Protein AF-A0A7L8G985-F1 (afdb_monomer)

Foldseek 3Di:
DPDDDDDPVVLPPPDPPDDQQKDWDADPPPRDTDDIHGDDPDHDPDDDADPVNDD

Radius of gyration: 16.3 Å; Cα contacts (8 Å, |Δi|>4): 38; chains: 1; bounding box: 45×25×32 Å

InterPro domains:
  IPR015943 WD40/YVTN repeat-like-containing domain superfamily [G3DSA:2.130.10.10] (1-55)

Sequence (55 aa):
VLGGGQEAMDVTTSSTKQGKFDAKFYHLVFEEEFARVKGHFGPINSVTFHPDGES

Solvent-accessible surface area (backbone atoms only — not comparable to full-atom values): 4063 Å² total; per-residue (Å²): 136,84,82,84,69,84,72,74,66,79,82,51,82,84,49,94,84,69,77,88,32,51,55,72,40,60,43,86,89,76,72,42,78,79,48,74,50,76,80,49,96,51,83,81,87,77,86,87,76,52,94,85,74,62,133

Structure (mmCIF, N/CA/C/O backbone):
data_AF-A0A7L8G985-F1
#
_entry.id   AF-A0A7L8G985-F1
#
loop_
_atom_site.group_PDB
_atom_site.id
_atom_site.type_symbol
_atom_site.label_atom_id
_atom_site.label_alt_id
_atom_site.label_comp_id
_atom_site.label_asym_id
_atom_site.label_entity_id
_atom_site.label_seq_id
_atom_site.pdbx_PDB_ins_code
_atom_site.Cartn_x
_atom_site.Cartn_y
_atom_site.Cartn_z
_atom_site.occupancy
_atom_site.B_iso_or_equiv
_atom_site.auth_seq_id
_atom_site.auth_comp_id
_atom_site.auth_asym_id
_atom_site.auth_atom_id
_atom_site.pdbx_PDB_model_num
ATOM 1 N N . VAL A 1 1 ? 31.755 -8.707 -19.310 1.00 40.00 1 VAL A N 1
ATOM 2 C CA . VAL A 1 1 ? 30.792 -7.595 -19.155 1.00 40.00 1 VAL A CA 1
ATOM 3 C C . VAL A 1 1 ? 30.662 -7.314 -17.669 1.00 40.00 1 VAL A C 1
ATOM 5 O O . VAL A 1 1 ? 30.188 -8.165 -16.933 1.00 40.00 1 VAL A O 1
ATOM 8 N N . LEU A 1 2 ? 31.236 -6.194 -17.228 1.00 38.16 2 LEU A N 1
ATOM 9 C CA . LEU A 1 2 ? 31.064 -5.645 -15.883 1.00 38.16 2 LEU A CA 1
ATOM 10 C C . LEU A 1 2 ? 29.691 -4.970 -15.873 1.00 38.16 2 LEU A C 1
ATOM 12 O O . LEU A 1 2 ? 29.464 -4.048 -16.653 1.00 38.16 2 LEU A O 1
ATOM 16 N N . GLY A 1 3 ? 28.757 -5.494 -15.081 1.00 47.47 3 GLY A N 1
ATOM 17 C CA . GLY A 1 3 ? 27.422 -4.919 -14.943 1.00 47.47 3 GLY A CA 1
ATOM 18 C C . GLY A 1 3 ? 27.519 -3.578 -14.227 1.00 47.47 3 GLY A C 1
ATOM 19 O O . GLY A 1 3 ? 27.670 -3.543 -13.011 1.00 47.47 3 GLY A O 1
ATOM 20 N N . GLY A 1 4 ? 27.478 -2.487 -14.990 1.00 63.19 4 GLY A N 1
ATOM 21 C CA . GLY A 1 4 ? 27.362 -1.136 -14.458 1.00 63.19 4 GLY A CA 1
ATOM 22 C C . GLY A 1 4 ? 25.994 -0.946 -13.811 1.00 63.19 4 GLY A C 1
ATOM 23 O O . GLY A 1 4 ? 25.013 -0.687 -14.502 1.00 63.19 4 GLY A O 1
ATOM 24 N N . GLY A 1 5 ? 25.932 -1.092 -12.492 1.00 65.19 5 GLY A N 1
ATOM 25 C CA . GLY A 1 5 ? 24.886 -0.500 -11.669 1.00 65.19 5 GLY A CA 1
ATOM 26 C C . GLY A 1 5 ? 25.410 0.830 -11.145 1.00 65.19 5 GLY A C 1
ATOM 27 O O . GLY A 1 5 ? 26.493 0.874 -10.567 1.00 65.19 5 GLY A O 1
ATOM 28 N N . GLN A 1 6 ? 24.683 1.918 -11.380 1.00 58.72 6 GLN A N 1
ATOM 29 C CA . GLN A 1 6 ? 24.963 3.177 -10.702 1.00 58.72 6 GLN A CA 1
ATOM 30 C C . GLN A 1 6 ? 24.811 2.965 -9.187 1.00 58.72 6 GLN A C 1
ATOM 32 O O . GLN A 1 6 ? 23.840 2.356 -8.737 1.00 58.72 6 GLN A O 1
ATOM 37 N N . GLU A 1 7 ? 25.790 3.437 -8.415 1.00 57.44 7 GLU A N 1
ATOM 38 C CA . GLU A 1 7 ? 25.798 3.396 -6.952 1.00 57.44 7 GLU A CA 1
ATOM 39 C C . GLU A 1 7 ? 24.530 4.061 -6.392 1.00 57.44 7 GLU A C 1
ATOM 41 O O . GLU A 1 7 ? 24.293 5.252 -6.596 1.00 57.44 7 GLU A O 1
ATOM 46 N N . ALA A 1 8 ? 23.736 3.313 -5.620 1.00 54.34 8 ALA A N 1
ATOM 47 C CA . ALA A 1 8 ? 22.568 3.835 -4.901 1.00 54.34 8 ALA A CA 1
ATOM 48 C C . ALA A 1 8 ? 22.929 4.909 -3.844 1.00 54.34 8 ALA A C 1
ATOM 50 O O . ALA A 1 8 ? 22.036 5.496 -3.228 1.00 54.34 8 ALA A O 1
ATOM 51 N N . MET A 1 9 ? 24.226 5.165 -3.617 1.00 52.25 9 MET A N 1
ATOM 52 C CA . MET A 1 9 ? 24.735 6.096 -2.609 1.00 52.25 9 MET A CA 1
ATOM 53 C C . MET A 1 9 ? 24.372 7.558 -2.882 1.00 52.25 9 MET A C 1
ATOM 55 O O . MET A 1 9 ? 24.130 8.281 -1.921 1.00 52.25 9 MET A O 1
ATOM 59 N N . ASP A 1 10 ? 24.245 7.992 -4.140 1.00 46.69 10 ASP A N 1
ATOM 60 C CA . ASP A 1 10 ? 23.972 9.407 -4.458 1.00 46.69 10 ASP A CA 1
ATOM 61 C C . ASP A 1 10 ? 22.480 9.792 -4.359 1.00 46.69 10 ASP A C 1
ATOM 63 O O . ASP A 1 10 ? 22.120 10.966 -4.385 1.00 46.69 10 ASP A O 1
ATOM 67 N N . VAL A 1 11 ? 21.583 8.813 -4.186 1.00 52.72 11 VAL A N 1
ATOM 68 C CA . VAL A 1 11 ? 20.126 9.048 -4.108 1.00 52.72 11 VAL A CA 1
ATOM 69 C C . VAL A 1 11 ? 19.676 9.431 -2.682 1.00 52.72 11 VAL A C 1
ATOM 71 O O . VAL A 1 11 ? 18.560 9.904 -2.488 1.00 52.72 11 VAL A O 1
ATOM 74 N N . THR A 1 12 ? 20.538 9.274 -1.663 1.00 51.94 12 THR A N 1
ATOM 75 C CA . THR A 1 12 ? 20.160 9.386 -0.231 1.00 51.94 12 THR A CA 1
ATOM 76 C C . THR A 1 12 ? 20.984 10.383 0.606 1.00 51.94 12 THR A C 1
ATOM 78 O O . THR A 1 12 ? 20.785 10.469 1.822 1.00 51.94 12 THR A O 1
ATOM 81 N N . THR A 1 13 ? 21.885 11.172 0.003 1.00 54.38 13 THR A N 1
ATOM 82 C CA . THR A 1 13 ? 22.922 11.967 0.711 1.00 54.38 13 THR A CA 1
ATOM 83 C C . THR A 1 13 ? 22.423 13.151 1.557 1.00 54.38 13 THR A C 1
ATOM 85 O O . THR A 1 13 ? 23.213 13.804 2.235 1.00 54.38 13 THR A O 1
ATOM 88 N N . SER A 1 14 ? 21.119 13.415 1.639 1.00 50.16 14 SER A N 1
ATOM 89 C CA . SER A 1 14 ? 20.556 14.282 2.685 1.00 50.16 14 SER A CA 1
ATOM 90 C C . SER A 1 14 ? 19.178 13.807 3.121 1.00 50.16 14 SER A C 1
ATOM 92 O O . SER A 1 14 ? 18.167 14.378 2.730 1.00 50.16 14 SER A O 1
ATOM 94 N N . SER A 1 15 ? 19.141 12.738 3.923 1.00 48.09 15 SER A N 1
ATOM 95 C CA . SER A 1 15 ? 18.216 12.555 5.066 1.00 48.09 15 SER A CA 1
ATOM 96 C C . SER A 1 15 ? 18.059 11.078 5.443 1.00 48.09 15 SER A C 1
ATOM 98 O O . SER A 1 15 ? 16.958 10.554 5.579 1.00 48.09 15 SER A O 1
ATOM 100 N N . THR A 1 16 ? 19.169 10.399 5.738 1.00 47.75 16 THR A N 1
ATOM 101 C CA . THR A 1 16 ? 19.255 9.004 6.229 1.00 47.75 16 THR A CA 1
ATOM 102 C C . THR A 1 16 ? 18.507 8.735 7.565 1.00 47.75 16 THR A C 1
ATOM 104 O O . THR A 1 16 ? 18.723 7.725 8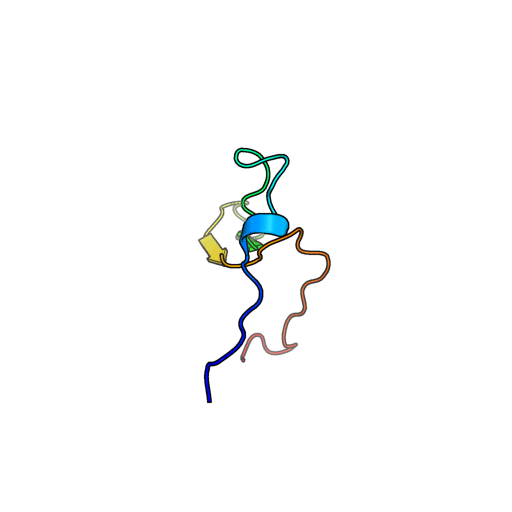.228 1.00 47.75 16 THR A O 1
ATOM 107 N N . LYS A 1 17 ? 17.597 9.623 7.987 1.00 48.97 17 LYS A N 1
ATOM 108 C CA . LYS A 1 17 ? 16.663 9.474 9.114 1.00 48.97 17 LYS A CA 1
ATOM 109 C C . LYS A 1 17 ? 15.192 9.785 8.777 1.00 48.97 17 LYS A C 1
ATOM 111 O O . LYS A 1 17 ? 14.349 9.567 9.644 1.00 48.97 17 LYS A O 1
ATOM 116 N N . GLN A 1 18 ? 14.845 10.247 7.572 1.00 51.84 18 GLN A N 1
ATOM 117 C CA . GLN A 1 18 ? 13.467 10.598 7.201 1.00 51.84 18 GLN A CA 1
ATOM 118 C 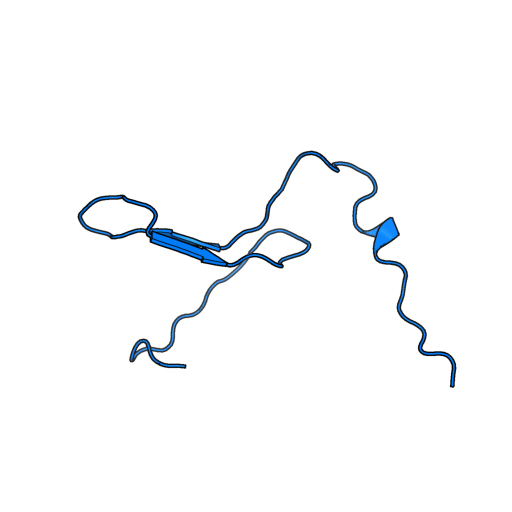C . GLN A 1 18 ? 13.036 9.859 5.929 1.00 51.84 18 GLN A C 1
ATOM 120 O O . GLN A 1 18 ? 13.496 10.161 4.841 1.00 51.84 18 GLN A O 1
ATOM 125 N N . GLY A 1 19 ? 12.112 8.907 6.078 1.00 55.16 19 GLY A N 1
ATOM 126 C CA . GLY A 1 19 ? 11.371 8.330 4.952 1.00 55.16 19 GLY A CA 1
ATOM 127 C C . GLY A 1 19 ? 11.542 6.825 4.790 1.00 55.16 19 GLY A C 1
ATOM 128 O O . GLY A 1 19 ? 12.149 6.357 3.838 1.00 55.16 19 GLY A O 1
ATOM 129 N N . LYS A 1 20 ? 10.966 6.031 5.701 1.00 66.75 20 LYS A N 1
ATOM 130 C CA . LYS A 1 20 ? 10.603 4.647 5.361 1.00 66.75 20 LYS A CA 1
ATOM 131 C C . LYS A 1 20 ? 9.375 4.724 4.454 1.00 66.75 20 LYS A C 1
ATOM 133 O O . LYS A 1 20 ? 8.266 4.887 4.965 1.00 66.75 20 LYS A O 1
ATOM 138 N N . PHE A 1 21 ? 9.583 4.703 3.141 1.00 81.44 21 PHE A N 1
ATOM 139 C CA . PHE A 1 21 ? 8.514 4.808 2.148 1.00 81.44 21 PHE A CA 1
ATOM 140 C C . PHE A 1 21 ? 7.834 3.457 1.959 1.00 81.44 21 PHE A C 1
ATOM 142 O O . PHE A 1 21 ? 8.070 2.729 1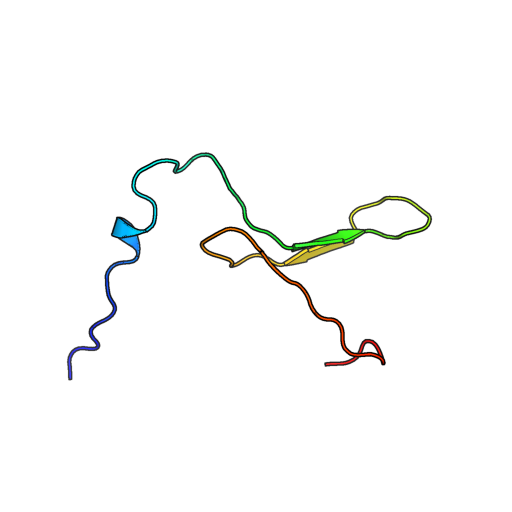.000 1.00 81.44 21 PHE A O 1
ATOM 149 N N . ASP A 1 22 ? 7.006 3.107 2.932 1.00 90.06 22 ASP A N 1
ATOM 150 C CA . ASP A 1 22 ? 6.326 1.825 2.949 1.00 90.06 22 ASP A CA 1
ATOM 151 C C . ASP A 1 22 ? 4.833 2.033 2.703 1.00 90.06 22 ASP A C 1
ATOM 153 O O . ASP A 1 22 ? 4.219 2.923 3.300 1.00 90.06 22 ASP A O 1
ATOM 157 N N . ALA A 1 23 ? 4.242 1.194 1.854 1.00 91.69 23 ALA A N 1
ATOM 158 C CA . ALA A 1 23 ? 2.795 1.139 1.703 1.00 91.69 23 ALA A CA 1
ATOM 159 C C . ALA A 1 23 ? 2.217 0.380 2.898 1.00 91.69 23 ALA A C 1
ATOM 161 O O . ALA A 1 23 ? 2.665 -0.724 3.213 1.00 91.69 23 ALA A O 1
ATOM 162 N N . LYS A 1 24 ? 1.237 0.971 3.578 1.00 93.50 24 LYS A N 1
ATOM 163 C CA . LYS A 1 24 ? 0.568 0.375 4.737 1.00 93.50 24 LYS A CA 1
ATOM 164 C C . LYS A 1 24 ? -0.883 0.072 4.408 1.00 93.50 24 LYS A C 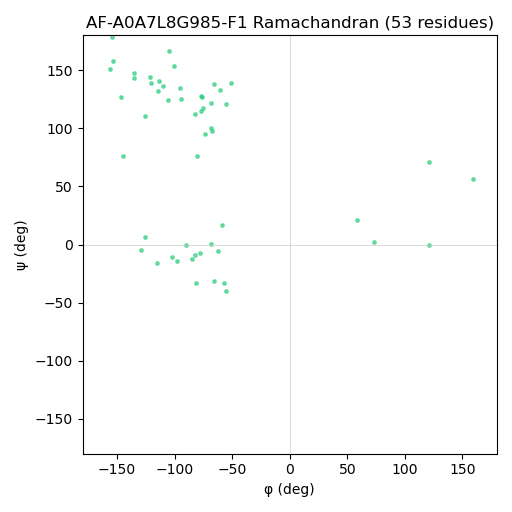1
ATOM 166 O O . LYS A 1 24 ? -1.549 0.884 3.771 1.00 93.50 24 LYS A O 1
ATOM 171 N N . PHE A 1 25 ? -1.360 -1.060 4.898 1.00 94.12 25 PHE A N 1
ATOM 172 C CA . PHE A 1 25 ? -2.727 -1.518 4.713 1.00 94.12 25 PHE A CA 1
ATOM 173 C C . PHE A 1 25 ? -3.428 -1.545 6.063 1.00 94.12 25 PHE A C 1
ATOM 175 O O . PHE A 1 25 ? -2.887 -2.073 7.039 1.00 94.12 25 PHE A O 1
ATOM 182 N N . TYR A 1 26 ? -4.625 -0.971 6.098 1.00 95.38 26 TYR A N 1
ATOM 183 C CA . TYR A 1 26 ? -5.438 -0.846 7.299 1.00 95.38 26 TYR A CA 1
ATOM 184 C C . TYR A 1 26 ? -6.782 -1.518 7.100 1.00 95.38 26 TYR A C 1
ATOM 186 O O . TYR A 1 26 ? -7.369 -1.459 6.016 1.00 95.38 26 TYR A O 1
ATOM 194 N N . HIS A 1 27 ? -7.281 -2.133 8.164 1.00 95.12 27 HIS A N 1
ATOM 195 C CA . HIS A 1 27 ? -8.629 -2.656 8.187 1.00 95.12 27 HIS A CA 1
ATOM 196 C C . HIS A 1 27 ? -9.606 -1.489 8.346 1.00 95.12 27 HIS A C 1
ATOM 198 O O . HIS A 1 27 ? -9.589 -0.811 9.369 1.00 95.12 27 HIS A O 1
ATOM 204 N N . LEU A 1 28 ? -10.483 -1.269 7.363 1.00 94.06 28 LEU A N 1
ATOM 205 C CA . LEU A 1 28 ? -11.360 -0.090 7.308 1.00 94.06 28 LEU A CA 1
ATOM 206 C C . LEU A 1 28 ? -12.217 0.097 8.573 1.00 94.06 28 LEU A C 1
ATOM 208 O O . LEU A 1 28 ? -12.405 1.217 9.022 1.00 94.06 28 LEU A O 1
ATOM 212 N N . VAL A 1 29 ? -12.739 -0.996 9.139 1.00 96.31 29 VAL A N 1
ATOM 213 C CA . VAL A 1 29 ? -13.681 -0.939 10.275 1.00 96.31 29 VAL A CA 1
ATOM 214 C C . VAL A 1 29 ? -12.978 -0.766 11.621 1.00 96.31 29 VAL A C 1
ATOM 216 O O . VAL A 1 29 ? -13.538 -0.162 12.527 1.00 96.31 29 VAL A O 1
ATOM 219 N N . PHE A 1 30 ? -11.775 -1.327 11.767 1.00 94.94 30 PHE A N 1
ATOM 220 C CA . PHE A 1 30 ? -11.061 -1.361 13.050 1.00 94.94 30 PHE A CA 1
ATOM 221 C C . PHE A 1 30 ? -9.948 -0.312 13.114 1.00 94.94 30 PHE A C 1
ATOM 223 O O . PHE A 1 30 ? -9.396 -0.082 14.179 1.00 94.94 30 PHE A O 1
ATOM 230 N N . GLU A 1 31 ? -9.626 0.318 11.979 1.00 94.12 31 GLU A N 1
ATOM 231 C CA . GLU A 1 31 ? -8.542 1.296 11.827 1.00 94.12 31 GLU A CA 1
ATOM 232 C C . GLU A 1 31 ? -7.154 0.736 12.201 1.00 94.12 31 GLU A C 1
ATOM 234 O O . GLU A 1 31 ? -6.202 1.474 12.448 1.00 94.12 31 GLU A O 1
ATOM 239 N N . GLU A 1 32 ? -7.010 -0.592 12.182 1.00 95.38 32 GLU A N 1
ATOM 240 C CA . GLU A 1 32 ? -5.782 -1.296 12.555 1.00 95.38 32 GLU A CA 1
ATOM 241 C C . GLU A 1 32 ? -4.917 -1.626 11.331 1.00 95.38 32 GLU A C 1
ATOM 243 O O . GLU A 1 32 ? -5.412 -2.110 10.310 1.00 95.38 32 GLU A O 1
ATOM 248 N N . GLU A 1 33 ? -3.604 -1.383 11.435 1.00 94.06 33 GLU A N 1
ATOM 249 C CA . GLU A 1 3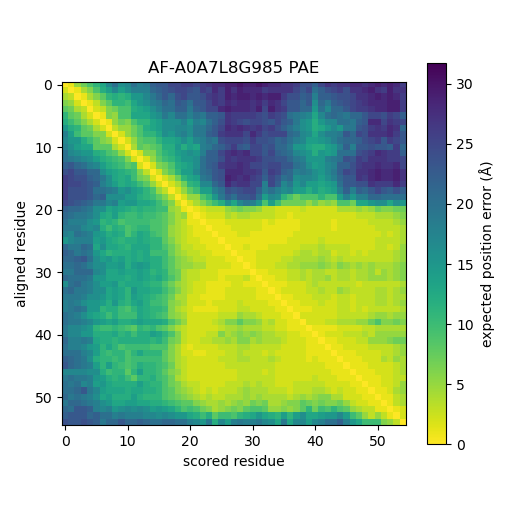3 ? -2.610 -1.787 10.429 1.00 94.06 33 GLU A CA 1
ATOM 250 C C . GLU A 1 33 ? -2.484 -3.317 10.429 1.00 94.06 33 GLU A C 1
ATOM 252 O O . GLU A 1 33 ? -2.122 -3.903 11.448 1.00 94.06 33 GLU A O 1
ATOM 257 N N . PHE A 1 34 ? -2.726 -3.966 9.287 1.00 94.25 34 PHE A N 1
ATOM 258 C CA . PHE A 1 34 ? -2.593 -5.427 9.166 1.00 94.25 34 PHE A CA 1
ATOM 259 C C . PHE A 1 34 ? -1.479 -5.867 8.211 1.00 94.25 34 PHE A C 1
ATOM 261 O O . PHE A 1 34 ? -1.065 -7.025 8.244 1.00 94.25 34 PHE A O 1
ATOM 268 N N . ALA A 1 35 ? -0.976 -4.971 7.355 1.00 93.25 35 ALA A N 1
ATOM 269 C CA . ALA A 1 35 ? 0.130 -5.287 6.458 1.00 93.25 35 ALA A CA 1
ATOM 270 C C . ALA A 1 35 ? 0.950 -4.053 6.070 1.00 93.25 35 ALA A C 1
ATOM 272 O O . ALA A 1 35 ? 0.478 -2.913 6.096 1.00 93.25 35 ALA A O 1
ATOM 273 N N . ARG A 1 36 ? 2.199 -4.308 5.662 1.00 92.38 36 ARG A N 1
ATOM 274 C CA . ARG A 1 36 ? 3.150 -3.290 5.217 1.00 92.38 36 ARG A CA 1
ATOM 275 C C . ARG A 1 36 ? 4.057 -3.832 4.121 1.00 92.38 36 ARG A C 1
ATOM 277 O O . ARG A 1 36 ? 4.741 -4.833 4.325 1.00 92.38 36 ARG A O 1
ATOM 284 N N . VAL A 1 37 ? 4.121 -3.124 3.000 1.00 91.06 37 VAL A N 1
ATOM 285 C CA . VAL A 1 37 ? 5.021 -3.417 1.879 1.00 91.06 37 VAL A CA 1
ATOM 286 C C . VAL A 1 37 ? 6.156 -2.400 1.879 1.00 91.06 37 VAL A C 1
ATOM 288 O O . VAL A 1 37 ? 5.923 -1.193 1.868 1.00 91.06 37 VAL A O 1
ATOM 291 N N . LYS A 1 38 ? 7.389 -2.909 1.925 1.00 87.69 38 LYS A N 1
ATOM 292 C CA . LYS A 1 38 ? 8.627 -2.118 1.917 1.00 87.69 38 LYS A CA 1
ATOM 293 C C . LYS A 1 38 ? 9.300 -2.188 0.552 1.00 87.69 38 LYS A C 1
ATOM 295 O O . LYS A 1 38 ? 9.019 -3.095 -0.225 1.00 87.69 38 LYS A O 1
ATOM 300 N N . GLY A 1 39 ? 10.265 -1.300 0.320 1.00 82.44 39 GLY A N 1
ATOM 301 C CA . GLY A 1 39 ? 11.184 -1.396 -0.821 1.00 82.44 39 GLY A CA 1
ATOM 302 C C . GLY A 1 39 ? 11.161 -0.201 -1.767 1.00 82.44 39 GLY A C 1
ATOM 303 O O . GLY A 1 39 ? 11.946 -0.177 -2.712 1.00 82.44 39 GLY A O 1
ATOM 304 N N . HIS A 1 40 ? 10.327 0.812 -1.512 1.00 84.12 40 HIS A N 1
ATOM 305 C CA . HIS A 1 40 ? 10.444 2.067 -2.244 1.00 84.12 40 HIS A CA 1
ATOM 306 C C . HIS A 1 40 ? 11.637 2.869 -1.722 1.00 84.12 40 HIS A C 1
ATOM 308 O O . HIS A 1 40 ? 11.769 3.139 -0.529 1.00 84.12 40 HIS A O 1
ATOM 314 N N . PHE A 1 41 ? 12.504 3.268 -2.648 1.00 80.56 41 PHE A N 1
ATOM 315 C CA . PHE A 1 41 ? 13.676 4.101 -2.378 1.00 80.56 41 PHE A CA 1
ATOM 316 C C . PHE A 1 41 ? 13.323 5.594 -2.209 1.00 80.56 41 PHE A C 1
ATOM 318 O O . PHE A 1 41 ? 14.178 6.387 -1.831 1.00 80.56 41 PHE A O 1
ATOM 325 N N . GLY A 1 42 ? 12.067 5.976 -2.470 1.00 81.62 42 GLY A N 1
ATOM 326 C CA . GLY A 1 42 ? 11.541 7.342 -2.408 1.00 81.62 42 GLY A CA 1
ATOM 327 C C . GLY A 1 42 ? 10.024 7.351 -2.152 1.00 81.62 42 GLY A C 1
ATOM 328 O O . GLY A 1 42 ? 9.427 6.275 -2.066 1.00 81.62 42 GLY A O 1
ATOM 329 N N . PRO A 1 43 ? 9.383 8.530 -2.034 1.00 87.38 43 PRO A N 1
ATOM 330 C CA . PRO A 1 43 ? 7.948 8.651 -1.770 1.00 87.38 43 PRO A CA 1
ATOM 331 C C . PRO A 1 43 ? 7.069 7.834 -2.720 1.00 87.38 43 PRO A C 1
ATOM 333 O O . PRO A 1 43 ? 7.288 7.807 -3.931 1.00 87.38 43 PRO A O 1
ATOM 336 N N . ILE A 1 44 ? 6.036 7.200 -2.161 1.00 87.06 44 ILE A N 1
ATOM 337 C CA . ILE A 1 44 ? 5.006 6.504 -2.935 1.00 87.06 44 ILE A CA 1
ATOM 338 C C . ILE A 1 44 ? 3.997 7.549 -3.409 1.00 87.06 44 ILE A C 1
ATOM 340 O O . ILE A 1 44 ? 3.277 8.124 -2.598 1.00 87.06 44 ILE A O 1
ATOM 344 N N . ASN A 1 45 ? 3.947 7.796 -4.717 1.00 92.50 45 ASN A N 1
ATOM 345 C CA . ASN A 1 45 ? 3.085 8.834 -5.299 1.00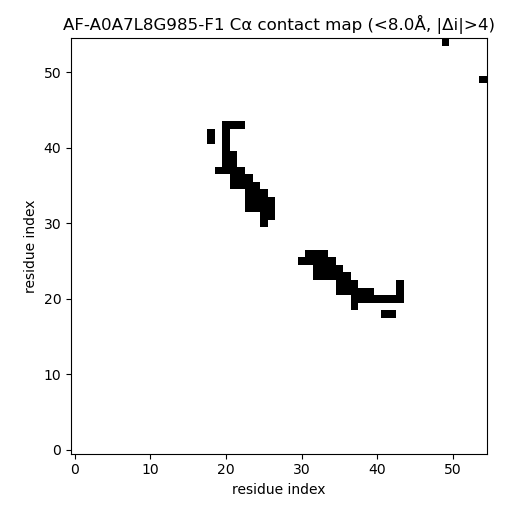 92.50 45 ASN A CA 1
ATOM 346 C C . ASN A 1 45 ? 1.761 8.291 -5.859 1.00 92.50 45 ASN A C 1
ATOM 348 O O . ASN A 1 45 ? 0.858 9.065 -6.162 1.00 92.50 45 ASN A O 1
ATOM 352 N N . SER A 1 46 ? 1.642 6.974 -6.036 1.00 92.75 46 SER A N 1
ATOM 353 C CA . SER A 1 46 ? 0.438 6.330 -6.559 1.00 92.75 46 SER A CA 1
ATOM 354 C C . SER A 1 46 ? 0.374 4.870 -6.119 1.00 92.75 46 SER A C 1
ATOM 356 O O . SER A 1 46 ? 1.409 4.232 -5.917 1.00 92.75 46 SER A O 1
ATOM 358 N N . VAL A 1 47 ? -0.846 4.358 -5.983 1.00 91.31 47 VAL A N 1
ATOM 359 C CA . VAL A 1 47 ? -1.165 2.954 -5.713 1.00 91.31 47 VAL A CA 1
ATOM 360 C C . VAL A 1 47 ? -2.301 2.533 -6.640 1.00 91.31 47 VAL A C 1
ATOM 362 O O . VAL A 1 47 ? -3.149 3.344 -7.009 1.00 91.31 47 VAL A O 1
ATOM 365 N N . THR A 1 48 ? -2.318 1.273 -7.053 1.00 93.75 48 THR A N 1
ATOM 366 C CA . THR A 1 48 ? -3.373 0.704 -7.899 1.00 93.75 48 THR A CA 1
ATOM 367 C C . THR A 1 48 ? -3.760 -0.647 -7.332 1.00 93.75 48 THR A C 1
ATOM 369 O O . THR A 1 48 ? -2.909 -1.376 -6.827 1.00 93.75 48 THR A O 1
ATOM 372 N N . PHE A 1 49 ? -5.046 -0.960 -7.412 1.00 91.31 49 PHE A N 1
ATOM 373 C CA . PHE A 1 49 ? -5.612 -2.219 -6.959 1.00 91.31 49 PHE A CA 1
ATOM 374 C C . PHE A 1 49 ? -6.270 -2.901 -8.150 1.00 91.31 49 PHE A C 1
ATOM 376 O O . PHE A 1 49 ? -6.919 -2.235 -8.960 1.00 91.31 49 PHE A O 1
ATOM 383 N N . HIS A 1 50 ? -6.104 -4.216 -8.258 1.00 93.56 50 HIS A N 1
ATOM 384 C CA . HIS A 1 50 ? -6.894 -4.995 -9.200 1.00 93.56 50 HIS A CA 1
ATOM 385 C C . HIS A 1 50 ? -8.370 -4.950 -8.767 1.00 93.56 50 HIS A C 1
ATOM 387 O O . HIS A 1 50 ? -8.630 -5.060 -7.565 1.00 93.56 50 HIS A O 1
ATOM 393 N N . PRO A 1 51 ? -9.337 -4.791 -9.691 1.00 93.69 51 PRO A N 1
ATOM 394 C CA . PRO A 1 51 ? -10.757 -4.691 -9.339 1.00 93.69 51 PRO A CA 1
ATOM 395 C C . PRO A 1 51 ? -11.269 -5.906 -8.554 1.00 93.69 51 PRO A C 1
ATOM 397 O O . PRO A 1 51 ? -12.090 -5.740 -7.657 1.00 93.69 51 PRO A O 1
ATOM 400 N N . ASP A 1 52 ? -10.732 -7.094 -8.840 1.00 93.62 52 ASP A N 1
ATOM 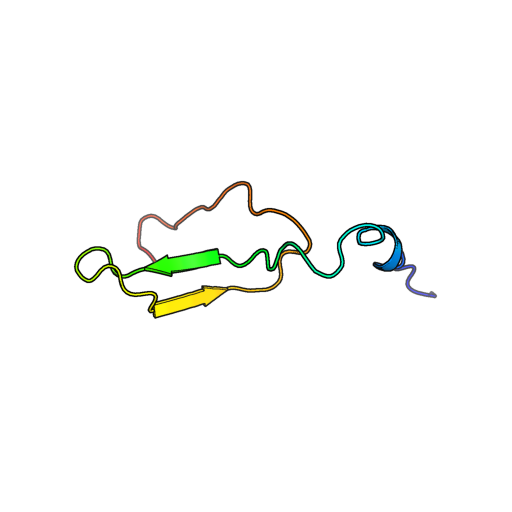401 C CA . ASP A 1 52 ? -11.109 -8.342 -8.161 1.00 93.62 52 ASP A CA 1
ATOM 402 C C . ASP A 1 52 ? -10.259 -8.646 -6.911 1.00 93.62 52 ASP A C 1
ATOM 404 O O . ASP A 1 52 ? -10.465 -9.657 -6.250 1.00 93.62 52 ASP A O 1
ATOM 408 N N . GLY A 1 53 ? -9.286 -7.792 -6.568 1.00 84.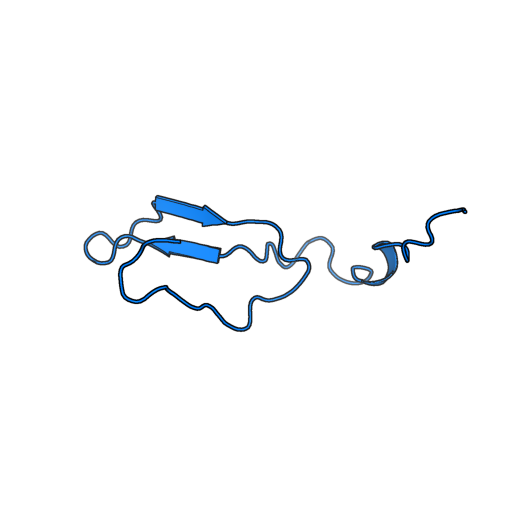38 53 GLY A N 1
ATOM 409 C CA . GLY A 1 53 ? -8.405 -7.994 -5.408 1.00 84.38 53 GLY A CA 1
ATOM 410 C C . GLY A 1 53 ? -7.342 -9.090 -5.569 1.00 84.38 53 GLY A C 1
ATOM 411 O O . GLY A 1 53 ? -6.568 -9.321 -4.643 1.00 84.38 53 GLY A O 1
ATOM 412 N N . GLU A 1 54 ? -7.272 -9.728 -6.735 1.00 76.81 54 GLU A N 1
ATOM 413 C CA . GLU A 1 54 ? -6.278 -10.747 -7.081 1.00 76.81 54 GLU A CA 1
ATOM 414 C C . GLU A 1 54 ? -5.158 -10.156 -7.956 1.00 76.81 54 GLU A C 1
ATOM 416 O O . GLU A 1 54 ? -5.343 -9.137 -8.619 1.00 76.81 54 GLU A O 1
ATOM 421 N N . SER A 1 55 ? -3.963 -10.748 -7.908 1.00 59.91 55 SER A N 1
ATOM 422 C CA . SER A 1 55 ? -2.792 -10.364 -8.719 1.00 59.91 55 SER A CA 1
ATOM 423 C C . SER A 1 55 ? -2.383 -11.496 -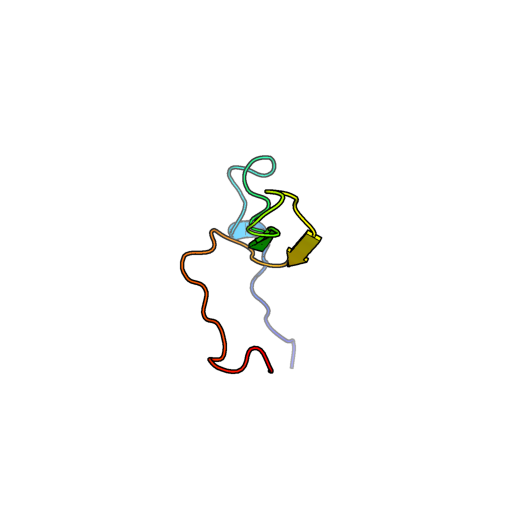9.644 1.00 59.91 55 SER A C 1
ATOM 425 O O . SER A 1 55 ? -2.435 -12.657 -9.180 1.00 59.91 55 SER A O 1
#

Secondary structure (DSSP, 8-state):
----PPPGGGGSTT-TTS--EEEEEE-TTT--EEEEEEEESS--------TTS--

Mean predicted aligned error: 11.03 Å

pLDDT: mean 76.12, std 19.2, range [38.16, 96.31]

Organism: NCBI:txid2773418